Protein AF-A0AAD5FD54-F1 (afdb_monomer_lite)

Organism: Silurus asotus (NCBI:txid30991)

Sequence (74 aa):
AWACEEKMIEQYKLLKGVSRGQAIVQYLTLVESLPTYGVHYYKVKDKQGMPWWLGISYRGIGQYDIQDKVKPRR

Foldseek 3Di:
DVVVVVVVVVVVVVCPPPDPVNVVVVVVVVLVPQPCPQWDWDWDADPVRAIWIWTQHPVGIFIHHPVDPRDGDD

InterPro domains:
  IPR000299 FERM domain [PS50057] (1-74)
  IPR011993 PH-like domain superfamily [G3DSA:2.30.29.30] (37-74)
  IPR019747 FERM conserved site [PS00661] (12-41)
  IPR019748 FERM central domain [PF00373] (4-42)
  IPR035963 FERM superfamily, second domain [SSF47031] (4-37)
  IP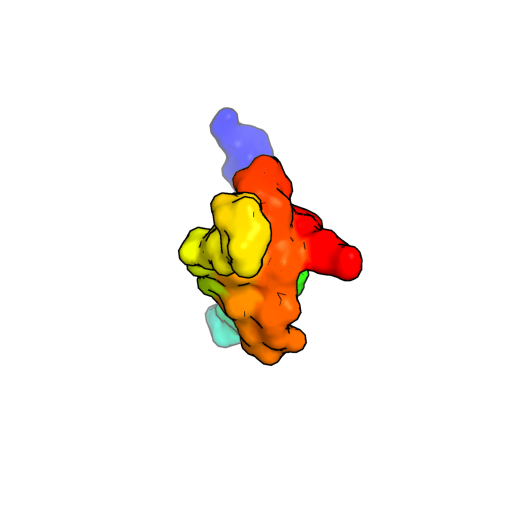R047176 FERM domain-containing protein 4A/B [PTHR46079] (4-74)

pLDDT: mean 83.19, std 8.76, range [57.5, 93.5]

Radius of gyration: 18.66 Å; chains: 1; bounding box: 40×28×48 Å

Structure (mmCIF, N/CA/C/O backbone):
data_AF-A0AAD5FD54-F1
#
_entry.id   AF-A0AAD5FD54-F1
#
loop_
_atom_site.group_PDB
_atom_site.id
_atom_site.type_symbol
_atom_site.label_atom_id
_atom_site.label_alt_id
_atom_site.label_comp_id
_atom_site.label_asym_id
_atom_site.label_entity_id
_atom_site.label_seq_id
_atom_site.pdbx_PDB_ins_code
_atom_site.Cartn_x
_atom_site.Cartn_y
_atom_site.Cartn_z
_atom_site.occupancy
_atom_site.B_iso_or_equiv
_atom_site.auth_seq_id
_atom_site.auth_comp_id
_atom_site.auth_asym_id
_atom_site.auth_atom_id
_atom_site.pdbx_PDB_model_num
ATOM 1 N N . ALA A 1 1 ? 17.277 19.021 -3.657 1.00 59.84 1 ALA A N 1
ATOM 2 C CA . ALA A 1 1 ? 16.416 18.681 -4.810 1.00 59.84 1 ALA A CA 1
ATOM 3 C C . ALA A 1 1 ? 17.160 17.813 -5.832 1.00 59.84 1 ALA A C 1
ATOM 5 O O . ALA A 1 1 ? 16.695 16.713 -6.091 1.00 59.84 1 ALA A O 1
ATOM 6 N N . TRP A 1 2 ? 18.345 18.228 -6.304 1.00 66.12 2 TRP A N 1
ATOM 7 C CA . TRP A 1 2 ? 19.157 17.522 -7.317 1.00 66.12 2 TRP A CA 1
ATOM 8 C C . TRP A 1 2 ? 19.432 16.029 -7.044 1.00 66.12 2 TRP A C 1
ATOM 10 O O . TRP A 1 2 ? 19.243 15.186 -7.911 1.00 66.12 2 TRP A O 1
ATOM 20 N N . ALA A 1 3 ? 19.767 15.669 -5.800 1.00 82.88 3 ALA A N 1
ATOM 21 C CA . ALA A 1 3 ? 20.093 14.284 -5.437 1.00 82.88 3 ALA A CA 1
ATOM 22 C C . ALA A 1 3 ? 18.934 13.277 -5.612 1.00 82.88 3 ALA A C 1
ATOM 24 O O . ALA A 1 3 ? 19.169 12.071 -5.647 1.00 82.88 3 ALA A O 1
ATOM 25 N N . CYS A 1 4 ? 17.679 13.738 -5.674 1.00 86.38 4 CYS A N 1
ATOM 26 C CA . CYS A 1 4 ? 16.538 12.855 -5.934 1.00 86.38 4 CYS A CA 1
ATOM 27 C C . CYS A 1 4 ? 16.381 12.589 -7.437 1.00 86.38 4 CYS A C 1
ATOM 29 O O . CYS A 1 4 ? 16.060 11.476 -7.848 1.00 86.38 4 CYS A O 1
ATOM 31 N N . GLU A 1 5 ? 16.655 13.609 -8.249 1.00 90.06 5 GLU A N 1
ATOM 32 C CA . GLU A 1 5 ? 16.579 13.551 -9.705 1.00 90.06 5 GLU A CA 1
ATOM 33 C C . GLU A 1 5 ? 17.655 12.626 -10.284 1.00 90.06 5 GLU A C 1
ATOM 35 O O . GLU A 1 5 ? 17.331 11.740 -11.070 1.00 90.06 5 GLU A O 1
ATOM 40 N N . GLU A 1 6 ? 18.904 12.729 -9.815 1.00 90.62 6 GLU A N 1
ATOM 41 C CA . GLU A 1 6 ? 19.983 11.822 -10.240 1.00 90.62 6 GLU A CA 1
ATOM 42 C C . GLU A 1 6 ? 19.653 10.354 -9.945 1.00 90.62 6 GLU A C 1
ATOM 44 O O . GLU A 1 6 ? 19.781 9.499 -10.823 1.00 90.62 6 GLU A O 1
ATOM 49 N N . LYS A 1 7 ? 19.127 10.065 -8.747 1.00 89.94 7 LYS A N 1
ATOM 50 C CA . LYS A 1 7 ? 18.686 8.712 -8.381 1.00 89.94 7 LYS A CA 1
ATOM 51 C C . LYS A 1 7 ? 17.550 8.221 -9.273 1.00 89.94 7 LYS A C 1
ATOM 53 O O . LYS A 1 7 ? 17.548 7.063 -9.682 1.00 89.94 7 LYS A O 1
ATOM 58 N N . MET A 1 8 ? 16.588 9.084 -9.596 1.00 86.31 8 MET A N 1
ATOM 59 C CA . MET A 1 8 ? 15.482 8.719 -10.481 1.00 86.31 8 MET A CA 1
ATOM 60 C C . MET A 1 8 ? 15.980 8.414 -11.901 1.00 86.31 8 MET A C 1
ATOM 62 O O . MET A 1 8 ? 15.534 7.443 -12.512 1.00 86.31 8 MET A O 1
ATOM 66 N N . ILE A 1 9 ? 16.944 9.190 -12.403 1.00 89.69 9 ILE A N 1
ATOM 67 C CA . ILE A 1 9 ? 17.575 8.976 -13.710 1.00 89.69 9 ILE A CA 1
ATOM 68 C C . ILE A 1 9 ? 18.356 7.655 -13.737 1.00 89.69 9 ILE A C 1
ATOM 70 O O . ILE A 1 9 ? 18.269 6.919 -14.720 1.00 89.69 9 ILE A O 1
ATOM 74 N N . GLU A 1 10 ? 19.100 7.324 -12.679 1.00 90.44 10 GLU A N 1
ATOM 75 C CA . GLU A 1 10 ? 19.792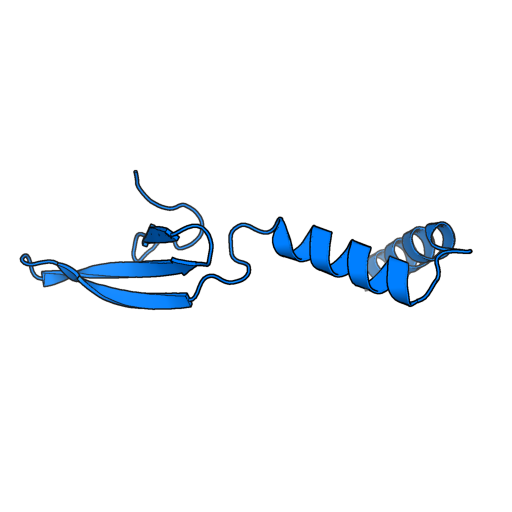 6.033 -12.561 1.00 90.44 10 GLU A CA 1
ATOM 76 C C . GLU A 1 10 ? 18.817 4.855 -12.601 1.00 90.44 10 GLU A C 1
ATOM 78 O O . GLU A 1 10 ? 19.020 3.923 -13.378 1.00 90.44 10 GLU A O 1
ATOM 83 N N . GLN A 1 11 ? 17.722 4.924 -11.840 1.00 86.06 11 GLN A N 1
ATOM 84 C CA . GLN A 1 11 ? 16.690 3.884 -11.854 1.00 86.06 11 GLN A CA 1
ATOM 85 C C . GLN A 1 11 ? 16.000 3.781 -13.221 1.00 86.06 11 GLN A C 1
ATOM 87 O O . GLN A 1 11 ? 15.770 2.681 -13.718 1.00 86.06 11 GLN A O 1
ATOM 92 N N . TYR A 1 12 ? 15.730 4.908 -13.883 1.00 87.06 12 TYR A N 1
ATOM 93 C CA . TYR A 1 12 ? 15.131 4.915 -15.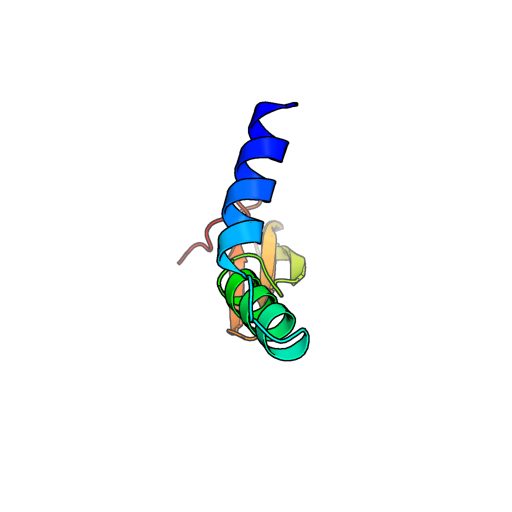218 1.00 87.06 12 TYR A CA 1
ATOM 94 C C . TYR A 1 12 ? 16.031 4.258 -16.274 1.00 87.06 12 TYR A C 1
ATOM 96 O O . TYR A 1 12 ? 15.543 3.527 -17.136 1.00 87.06 12 TYR A O 1
ATOM 104 N N . LYS A 1 13 ? 17.354 4.457 -16.198 1.00 90.25 13 LYS A N 1
ATOM 105 C CA . LYS A 1 13 ? 18.308 3.804 -17.111 1.00 90.25 13 LYS A CA 1
ATOM 106 C C . LYS A 1 13 ? 18.237 2.275 -17.029 1.00 90.25 13 LYS A C 1
ATOM 108 O O . LYS A 1 13 ? 18.414 1.627 -18.059 1.00 90.25 13 LYS A O 1
ATOM 113 N N . LEU A 1 14 ? 17.936 1.716 -15.854 1.00 86.50 14 LEU A N 1
ATOM 114 C CA . LEU A 1 14 ? 17.771 0.270 -15.643 1.00 86.50 14 LEU A CA 1
ATOM 115 C C . LEU A 1 14 ? 16.495 -0.293 -16.291 1.00 86.50 14 LEU A C 1
ATOM 117 O O . LEU A 1 14 ? 16.413 -1.492 -16.532 1.00 86.50 14 LEU A O 1
ATOM 121 N N . LEU A 1 15 ? 15.519 0.561 -16.612 1.00 84.81 15 LEU A N 1
ATOM 122 C CA . LEU A 1 15 ? 14.249 0.174 -17.237 1.00 84.81 15 LEU A CA 1
ATOM 123 C C . LEU A 1 15 ? 14.300 0.203 -18.777 1.00 84.81 15 LEU A C 1
ATOM 125 O O . LEU A 1 15 ? 13.281 -0.017 -19.438 1.00 84.81 15 LEU A O 1
ATOM 129 N N . LYS A 1 16 ? 15.470 0.464 -19.382 1.00 85.94 16 LYS A N 1
ATOM 130 C CA . LYS A 1 16 ? 15.636 0.421 -20.843 1.00 85.94 16 LYS A CA 1
ATOM 131 C C . LYS A 1 16 ? 15.272 -0.965 -21.385 1.00 85.94 16 LYS A C 1
ATOM 133 O O . LYS A 1 16 ? 15.849 -1.968 -20.985 1.00 85.94 16 LYS A O 1
ATOM 138 N N . GLY A 1 17 ? 14.346 -1.000 -22.343 1.00 86.69 17 GLY A N 1
ATOM 139 C CA . GLY A 1 17 ? 13.871 -2.235 -22.979 1.00 86.69 17 GLY A CA 1
ATOM 140 C C . GLY A 1 17 ? 12.611 -2.832 -22.348 1.00 86.69 17 GLY A C 1
ATOM 141 O O . GLY A 1 17 ? 12.025 -3.741 -22.929 1.00 86.69 17 GLY A O 1
ATOM 142 N N . VAL A 1 18 ? 12.141 -2.298 -21.215 1.00 89.88 18 VAL A N 1
ATOM 143 C CA . VAL A 1 18 ? 10.849 -2.681 -20.636 1.00 89.88 18 VAL A CA 1
ATOM 144 C C . VAL A 1 18 ? 9.724 -2.064 -21.467 1.00 89.88 18 VAL A C 1
ATOM 146 O O . VAL A 1 18 ? 9.710 -0.861 -21.736 1.00 89.88 18 VAL A O 1
ATOM 149 N N . SER A 1 19 ? 8.759 -2.885 -21.883 1.00 93.50 19 SER A N 1
ATOM 150 C CA . SER A 1 19 ? 7.570 -2.375 -22.571 1.00 93.50 19 SER A CA 1
ATOM 151 C C . SER A 1 19 ? 6.715 -1.530 -21.624 1.00 93.50 19 SER A C 1
ATOM 153 O O . SER A 1 19 ? 6.669 -1.768 -20.417 1.00 93.50 19 SER A O 1
ATOM 155 N N . ARG A 1 20 ? 5.952 -0.576 -22.169 1.00 89.44 20 ARG A N 1
ATOM 156 C CA . ARG A 1 20 ? 5.046 0.259 -21.363 1.00 89.44 20 ARG A CA 1
ATOM 157 C C . ARG A 1 20 ? 4.105 -0.578 -20.486 1.00 89.44 20 ARG A C 1
ATOM 159 O O . ARG A 1 20 ? 3.887 -0.228 -19.332 1.00 89.44 20 ARG A O 1
ATOM 166 N N . GLY A 1 21 ? 3.575 -1.683 -21.015 1.00 92.12 21 GLY A N 1
ATOM 167 C CA . GLY A 1 21 ? 2.690 -2.582 -20.268 1.00 92.12 21 GLY A CA 1
ATOM 168 C C . GLY A 1 21 ? 3.391 -3.240 -19.079 1.00 92.12 21 GLY A C 1
ATOM 169 O O . GLY A 1 21 ? 2.874 -3.199 -17.968 1.00 92.12 21 GLY A O 1
ATOM 170 N N . GLN A 1 22 ? 4.599 -3.772 -19.281 1.00 90.81 22 GLN A N 1
ATOM 171 C CA . GLN A 1 22 ? 5.388 -4.367 -18.197 1.00 90.81 22 GLN A CA 1
ATOM 172 C C . GLN A 1 22 ? 5.772 -3.338 -17.132 1.00 90.81 22 GLN A C 1
ATOM 174 O O . GLN A 1 22 ? 5.681 -3.646 -15.948 1.00 90.81 22 GLN A O 1
ATOM 179 N N . ALA A 1 23 ? 6.137 -2.117 -17.532 1.00 91.00 23 ALA A N 1
ATOM 180 C CA . ALA A 1 23 ? 6.449 -1.044 -16.591 1.00 91.00 23 ALA A CA 1
ATOM 181 C C . ALA A 1 23 ? 5.237 -0.691 -15.709 1.00 91.00 23 ALA A C 1
ATOM 183 O O . ALA A 1 23 ? 5.376 -0.529 -14.498 1.00 91.00 23 ALA A O 1
ATOM 184 N N . ILE A 1 24 ? 4.035 -0.635 -16.298 1.00 91.94 24 ILE A N 1
ATOM 185 C CA . ILE A 1 24 ? 2.787 -0.400 -15.556 1.00 91.94 24 ILE A CA 1
ATOM 186 C C . ILE A 1 24 ? 2.513 -1.546 -14.577 1.00 91.94 24 ILE A C 1
ATOM 188 O O . ILE A 1 24 ? 2.222 -1.288 -13.412 1.00 91.94 24 ILE A O 1
ATOM 192 N N . VAL A 1 25 ? 2.633 -2.800 -15.021 1.00 92.81 25 VAL A N 1
ATOM 193 C CA . VAL A 1 25 ? 2.402 -3.969 -14.157 1.00 92.81 25 VAL A CA 1
ATOM 194 C C . VAL A 1 25 ? 3.385 -3.985 -12.986 1.00 92.81 25 VAL A C 1
ATOM 196 O O . VAL A 1 25 ? 2.952 -4.104 -11.847 1.00 92.81 25 VAL A O 1
ATOM 199 N N . GLN A 1 26 ? 4.682 -3.782 -13.236 1.00 90.44 26 GLN A N 1
ATOM 200 C CA . GLN A 1 26 ? 5.704 -3.733 -12.183 1.00 90.44 26 GLN A CA 1
ATOM 201 C C . GLN A 1 26 ? 5.421 -2.634 -11.153 1.00 90.44 26 GLN A C 1
ATOM 203 O O . GLN A 1 26 ? 5.550 -2.865 -9.951 1.00 90.44 26 GLN A O 1
ATOM 208 N N . TYR A 1 27 ? 4.997 -1.454 -11.613 1.00 90.69 27 TYR A N 1
ATOM 209 C CA . TYR A 1 27 ? 4.612 -0.365 -10.723 1.00 90.69 27 TYR A CA 1
ATOM 210 C C . TYR A 1 27 ? 3.401 -0.735 -9.859 1.00 90.69 27 TYR A C 1
ATOM 212 O O . TYR A 1 27 ? 3.432 -0.543 -8.645 1.00 90.69 27 TYR A O 1
ATOM 220 N N . LEU A 1 28 ? 2.353 -1.307 -10.458 1.00 90.56 28 LEU A N 1
ATOM 221 C CA . LEU A 1 28 ? 1.154 -1.720 -9.727 1.00 90.56 28 LEU A CA 1
ATOM 222 C C . LEU A 1 28 ? 1.456 -2.826 -8.709 1.00 90.56 28 LEU A C 1
ATOM 224 O O . LEU A 1 28 ? 0.980 -2.738 -7.583 1.00 90.56 28 LEU A O 1
ATOM 228 N N . THR A 1 29 ? 2.304 -3.801 -9.049 1.00 89.88 29 THR A N 1
ATOM 229 C CA . THR A 1 29 ? 2.754 -4.845 -8.114 1.00 89.88 29 THR A CA 1
ATOM 230 C C . THR A 1 29 ? 3.522 -4.259 -6.927 1.00 89.88 29 THR A C 1
ATOM 232 O O . THR A 1 29 ? 3.308 -4.670 -5.786 1.00 89.88 29 THR A O 1
ATOM 235 N N . LEU A 1 30 ? 4.395 -3.272 -7.162 1.00 89.94 30 LEU A N 1
ATOM 236 C CA . LEU A 1 30 ? 5.103 -2.585 -6.080 1.00 89.94 30 LEU A CA 1
ATOM 237 C C . LEU A 1 30 ? 4.122 -1.843 -5.168 1.00 89.94 30 LEU A C 1
ATOM 239 O O . LEU A 1 30 ? 4.209 -1.946 -3.946 1.00 89.94 30 LEU A O 1
ATOM 243 N N . VAL A 1 31 ? 3.177 -1.112 -5.753 1.00 87.88 31 VAL A N 1
ATOM 244 C CA . VAL A 1 31 ? 2.186 -0.343 -4.998 1.00 87.88 31 VAL A CA 1
ATOM 245 C C . VAL A 1 31 ? 1.252 -1.262 -4.204 1.00 87.88 31 VAL A C 1
ATOM 247 O O . VAL A 1 31 ? 0.956 -0.966 -3.050 1.00 87.88 31 VAL A O 1
ATOM 250 N N . GLU A 1 32 ? 0.857 -2.407 -4.760 1.00 85.38 32 GLU A N 1
ATOM 251 C CA . GLU A 1 32 ? 0.041 -3.415 -4.072 1.00 85.38 32 GLU A CA 1
ATOM 252 C C . GLU A 1 32 ? 0.733 -4.004 -2.832 1.00 85.38 32 GLU A C 1
ATOM 254 O O . GLU A 1 32 ? 0.070 -4.402 -1.872 1.00 85.38 32 GLU A O 1
ATOM 259 N N . SER A 1 33 ? 2.069 -4.038 -2.816 1.00 85.25 33 SER A N 1
ATOM 260 C CA . SER A 1 33 ? 2.827 -4.504 -1.650 1.00 85.25 33 SER A CA 1
ATOM 261 C C . SER A 1 33 ? 2.755 -3.548 -0.451 1.00 85.25 33 SER A C 1
ATOM 263 O O . SER A 1 33 ? 3.060 -3.953 0.675 1.00 85.25 33 SER A O 1
ATOM 265 N N . LEU A 1 34 ? 2.346 -2.289 -0.662 1.00 84.69 34 LEU A N 1
ATOM 266 C CA . LEU A 1 34 ? 2.260 -1.301 0.406 1.00 84.69 34 LEU A CA 1
ATOM 267 C C . LEU A 1 34 ? 1.105 -1.645 1.364 1.00 84.69 34 LEU A C 1
ATOM 269 O O . LEU A 1 34 ? -0.032 -1.814 0.927 1.00 84.69 34 LEU A O 1
ATOM 273 N N . PRO A 1 35 ? 1.343 -1.662 2.688 1.00 74.19 35 PRO A N 1
ATOM 274 C CA . PRO A 1 35 ? 0.348 -2.088 3.679 1.00 74.19 35 PRO A CA 1
ATOM 275 C C . PRO A 1 35 ? -0.872 -1.162 3.777 1.00 74.19 35 PRO A C 1
ATOM 277 O O . PRO A 1 35 ? -1.894 -1.544 4.339 1.00 74.19 35 PRO A O 1
ATOM 280 N N . THR A 1 36 ? -0.771 0.056 3.250 1.00 75.94 36 THR A N 1
ATOM 281 C CA . THR A 1 36 ? -1.843 1.056 3.235 1.00 75.94 36 THR A CA 1
ATOM 282 C C . THR A 1 36 ? -2.589 1.116 1.903 1.00 75.94 36 THR A C 1
ATOM 284 O O . THR A 1 36 ? -3.613 1.797 1.817 1.00 75.94 36 THR A O 1
ATOM 287 N N . TYR A 1 37 ? -2.101 0.434 0.861 1.00 80.50 37 TYR A N 1
ATOM 288 C CA . TYR A 1 37 ? -2.721 0.479 -0.457 1.00 80.50 37 TYR A CA 1
ATOM 289 C C . TYR A 1 37 ? -4.040 -0.294 -0.466 1.00 80.50 37 TYR A C 1
ATOM 291 O O . TYR A 1 37 ? -4.120 -1.436 -0.016 1.00 80.50 37 TYR A O 1
ATOM 299 N N . GLY A 1 38 ? -5.094 0.353 -0.964 1.00 81.00 38 GLY A N 1
ATOM 300 C CA . GLY A 1 38 ? -6.436 -0.228 -0.994 1.00 81.00 38 GLY A CA 1
ATOM 301 C C . GLY A 1 38 ? -7.104 -0.354 0.380 1.00 81.00 38 GLY A C 1
ATOM 302 O O . GLY A 1 38 ? -8.081 -1.090 0.496 1.00 81.00 38 GLY A O 1
ATOM 303 N N . VAL A 1 39 ? -6.601 0.335 1.415 1.00 84.06 39 VAL A N 1
ATOM 304 C CA . VAL A 1 39 ? -7.231 0.366 2.744 1.00 84.06 39 VAL A CA 1
ATOM 305 C C . VAL A 1 39 ? -8.114 1.604 2.877 1.00 84.06 39 VAL A C 1
ATOM 307 O O . VAL A 1 39 ? -7.641 2.739 2.824 1.00 84.06 39 VAL A O 1
ATOM 310 N N . HIS A 1 40 ? -9.409 1.389 3.084 1.00 86.44 40 HIS A N 1
ATOM 311 C CA . HIS A 1 40 ? -10.376 2.442 3.369 1.00 86.44 40 HIS A CA 1
ATOM 312 C C . HIS A 1 40 ? -10.573 2.560 4.880 1.00 86.44 40 HIS A C 1
ATOM 314 O O . HIS A 1 40 ? -10.962 1.592 5.532 1.00 86.44 40 HIS A O 1
ATOM 320 N N . TYR A 1 41 ? -10.313 3.745 5.437 1.00 85.81 41 TYR A N 1
ATOM 321 C CA . TYR A 1 41 ? -10.373 3.986 6.879 1.00 85.81 41 TYR A CA 1
ATOM 322 C C . TYR A 1 41 ? -11.687 4.653 7.287 1.00 85.81 41 TYR A C 1
ATOM 324 O O . TYR A 1 41 ? -11.982 5.772 6.867 1.00 85.81 41 TYR A O 1
ATOM 332 N N . TYR A 1 42 ? -12.419 4.013 8.193 1.00 87.94 42 TYR A N 1
ATOM 333 C CA . TYR A 1 42 ? -13.656 4.527 8.776 1.00 87.94 42 TYR A CA 1
ATOM 334 C C . TYR A 1 42 ? -13.481 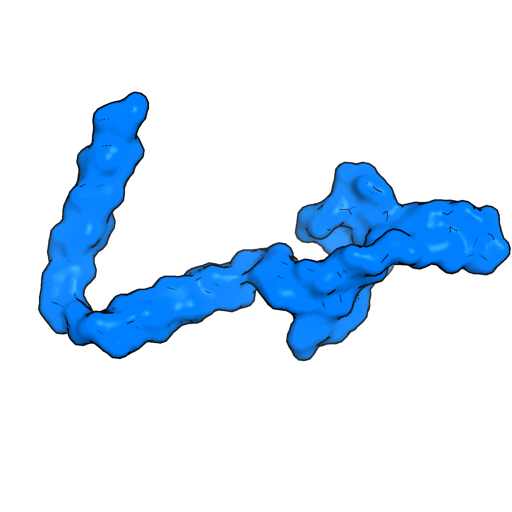4.777 10.270 1.00 87.94 42 TYR A C 1
ATOM 336 O O . TYR A 1 42 ? -12.903 3.955 10.978 1.00 87.94 42 TYR A O 1
ATOM 344 N N . LYS A 1 43 ? -13.991 5.907 10.768 1.00 86.62 43 LYS A N 1
ATOM 345 C CA . LYS A 1 43 ? -14.050 6.162 12.213 1.00 86.62 43 LYS A CA 1
ATOM 346 C C . LYS A 1 43 ? -15.249 5.421 12.787 1.00 86.62 43 LYS A C 1
ATOM 348 O O . LYS A 1 43 ? -16.382 5.730 12.428 1.00 86.62 43 LYS A O 1
ATOM 353 N N . VAL A 1 44 ? -15.002 4.486 13.692 1.00 87.62 44 VAL A N 1
ATOM 354 C CA . VAL A 1 44 ? -16.044 3.739 14.406 1.00 87.62 44 VAL A CA 1
ATOM 355 C C . VAL A 1 44 ? -15.899 3.956 15.908 1.00 87.62 44 VAL A C 1
ATOM 357 O O . VAL A 1 44 ? -14.860 4.415 16.378 1.00 87.62 44 VAL A O 1
ATOM 360 N N . LYS A 1 45 ? -16.954 3.677 16.671 1.00 88.50 45 LYS A N 1
ATOM 361 C CA . LYS A 1 45 ? -16.925 3.708 18.136 1.00 88.50 45 LYS A CA 1
ATOM 362 C C . LYS A 1 45 ? -17.301 2.328 18.652 1.00 88.50 45 LYS A C 1
ATOM 364 O O . LYS A 1 45 ? -18.234 1.726 18.126 1.00 88.50 45 LYS A O 1
ATOM 369 N N . ASP A 1 46 ? -16.579 1.842 19.654 1.00 84.75 46 ASP A N 1
ATOM 370 C CA . ASP A 1 46 ? -16.941 0.597 20.335 1.00 84.75 46 ASP A CA 1
ATOM 371 C C . ASP A 1 46 ? -18.144 0.815 21.277 1.00 84.75 46 ASP A C 1
ATOM 373 O O . ASP A 1 46 ? -18.542 1.952 21.540 1.00 84.75 46 ASP A O 1
ATOM 377 N N . LYS A 1 47 ? -18.714 -0.263 21.827 1.00 86.12 47 LYS A N 1
ATOM 378 C CA . LYS A 1 47 ? -19.817 -0.234 22.804 1.00 86.12 47 LYS A CA 1
ATOM 379 C C . LYS A 1 47 ? -19.504 0.625 24.033 1.00 86.12 47 LYS A C 1
ATOM 381 O O . LYS A 1 47 ? -20.414 1.190 24.626 1.00 86.12 47 LYS A O 1
ATOM 386 N N . GLN A 1 48 ? -18.225 0.747 24.390 1.00 84.31 48 GLN A N 1
ATOM 387 C CA . GLN A 1 48 ? -17.740 1.590 25.489 1.00 84.31 48 GLN A CA 1
ATOM 388 C C . GLN A 1 48 ? -17.517 3.061 25.079 1.00 84.31 48 GLN A C 1
ATOM 390 O O . GLN A 1 48 ? -17.066 3.869 25.883 1.00 84.31 48 GLN A O 1
ATOM 395 N N . GLY A 1 49 ? -17.798 3.428 23.824 1.00 83.69 49 GLY A N 1
ATOM 396 C CA . GLY A 1 49 ? -17.653 4.788 23.298 1.00 83.69 49 GLY A CA 1
ATOM 397 C C . GLY A 1 49 ? -16.238 5.171 22.850 1.00 83.69 49 GLY A C 1
ATOM 398 O O . GLY A 1 49 ? -16.051 6.276 22.335 1.00 83.69 49 GLY A O 1
ATOM 399 N N . MET A 1 50 ? -15.252 4.278 22.994 1.00 83.06 50 MET A N 1
ATOM 400 C CA . MET A 1 50 ? -13.877 4.527 22.556 1.00 83.06 50 MET A CA 1
ATOM 401 C C . MET A 1 50 ? -13.806 4.611 21.019 1.00 83.06 50 MET A C 1
ATOM 403 O O . MET A 1 50 ? -14.369 3.737 20.350 1.00 83.06 50 MET A O 1
ATOM 407 N N . PRO A 1 51 ? -13.158 5.639 20.436 1.00 85.19 51 PRO A N 1
ATOM 408 C CA . PRO A 1 51 ? -13.054 5.759 18.988 1.00 85.19 51 PRO A CA 1
ATOM 409 C C . PRO A 1 51 ? -11.967 4.827 18.431 1.00 85.19 51 PRO A C 1
ATOM 411 O O . PRO A 1 51 ? -10.916 4.647 19.032 1.00 85.19 51 PRO A O 1
ATOM 414 N N . TRP A 1 52 ? -12.212 4.265 17.254 1.00 84.12 52 TRP A N 1
ATOM 415 C CA . TRP A 1 52 ? -11.315 3.353 16.547 1.00 84.12 52 TRP A CA 1
ATOM 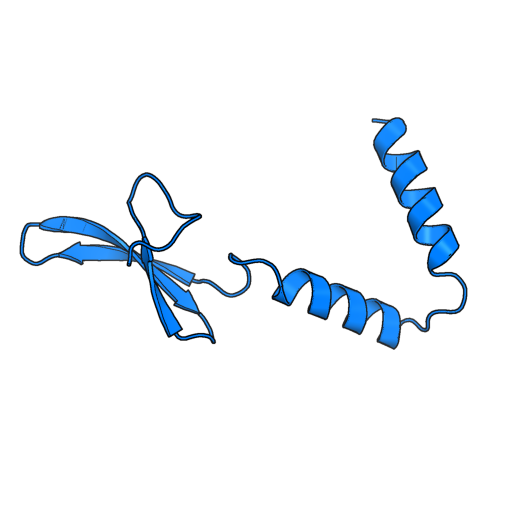416 C C . TRP A 1 52 ? -11.292 3.681 15.057 1.00 84.12 52 TRP A C 1
ATOM 418 O O . TRP A 1 52 ? -12.242 4.259 14.518 1.00 84.12 52 TRP A O 1
ATOM 428 N N . TRP A 1 53 ? -10.228 3.267 14.374 1.00 85.31 53 TRP A N 1
ATOM 429 C CA . TRP A 1 53 ? -10.194 3.234 12.918 1.00 85.31 53 TRP A CA 1
ATOM 430 C C . TRP A 1 53 ? -10.423 1.810 12.429 1.00 85.31 53 TRP A C 1
ATOM 432 O O . TRP A 1 53 ? -9.693 0.893 12.791 1.00 85.31 53 TRP A O 1
ATOM 442 N N . LEU A 1 54 ? -11.426 1.627 11.581 1.00 86.38 54 LEU A N 1
ATOM 443 C CA . LEU A 1 54 ? -11.661 0.379 10.875 1.00 86.38 54 LEU A CA 1
ATOM 444 C C . LEU A 1 54 ? -11.081 0.510 9.469 1.00 86.38 54 LEU A C 1
ATOM 446 O O . LEU A 1 54 ? -11.554 1.333 8.685 1.00 86.38 54 LEU A O 1
ATOM 450 N N . GLY A 1 55 ? -10.034 -0.254 9.172 1.00 88.62 55 GLY A N 1
ATOM 451 C CA . GLY A 1 55 ? -9.449 -0.343 7.841 1.00 88.62 55 GLY A CA 1
ATOM 452 C C . GLY A 1 55 ? -10.055 -1.519 7.090 1.00 88.62 55 GLY A C 1
ATOM 453 O O . GLY A 1 55 ? -9.912 -2.664 7.510 1.00 88.62 55 GLY A O 1
ATOM 454 N N . ILE A 1 56 ? -10.739 -1.238 5.987 1.00 87.38 56 ILE A N 1
ATOM 455 C CA . ILE A 1 56 ? -11.313 -2.252 5.102 1.00 87.38 56 ILE A CA 1
ATOM 456 C C . ILE A 1 56 ? -10.431 -2.345 3.864 1.00 87.38 56 ILE A C 1
ATOM 458 O O . ILE A 1 56 ? -10.164 -1.333 3.221 1.00 87.38 56 ILE A O 1
ATOM 462 N N . SER A 1 57 ? -9.983 -3.549 3.533 1.00 86.56 57 SER A N 1
ATOM 463 C CA . SER A 1 57 ? -9.148 -3.823 2.364 1.00 86.56 57 SER A CA 1
ATOM 464 C C . SER A 1 57 ? -9.577 -5.119 1.684 1.00 86.56 57 SER A C 1
ATOM 466 O O . SER A 1 57 ? -10.343 -5.901 2.248 1.00 86.56 57 SER A O 1
ATOM 468 N N . TYR A 1 58 ? -9.026 -5.400 0.502 1.00 81.50 58 TYR A N 1
ATOM 469 C CA . TYR A 1 58 ? -9.266 -6.671 -0.190 1.00 81.50 58 TYR A CA 1
ATOM 470 C C . TYR A 1 58 ? -8.776 -7.899 0.603 1.00 81.50 58 TYR A C 1
ATOM 472 O O . TYR A 1 58 ? -9.240 -9.009 0.359 1.00 81.50 58 TYR A O 1
ATOM 480 N N . ARG A 1 59 ? -7.856 -7.713 1.561 1.00 82.12 59 ARG A N 1
ATOM 481 C CA . ARG A 1 59 ? -7.346 -8.779 2.440 1.00 82.12 59 ARG A CA 1
ATOM 482 C C . ARG A 1 59 ? -8.240 -9.034 3.655 1.00 82.12 59 ARG A C 1
ATOM 484 O O . ARG A 1 59 ? -8.042 -10.028 4.346 1.00 82.12 59 ARG A O 1
ATOM 491 N N . GLY A 1 60 ? -9.196 -8.146 3.929 1.00 83.88 60 GLY A N 1
ATOM 492 C CA . GLY A 1 60 ? -10.095 -8.229 5.075 1.00 83.88 60 GLY A CA 1
ATOM 493 C C . GLY A 1 60 ? -10.205 -6.920 5.851 1.00 83.88 60 GLY A C 1
ATOM 494 O O . GLY A 1 60 ? -9.887 -5.836 5.350 1.00 83.88 60 GLY A O 1
ATOM 495 N N . ILE A 1 61 ? -10.677 -7.042 7.090 1.00 87.19 61 ILE A N 1
ATOM 496 C CA . ILE A 1 61 ? -10.967 -5.926 7.991 1.00 87.19 61 ILE A CA 1
ATOM 497 C C . ILE A 1 61 ? -9.922 -5.909 9.110 1.00 87.19 61 ILE A C 1
ATOM 499 O O . ILE A 1 61 ? -9.704 -6.924 9.767 1.00 87.19 61 ILE A O 1
ATOM 503 N N . GLY A 1 62 ? -9.291 -4.757 9.330 1.00 85.25 62 GLY A N 1
ATOM 504 C CA . GLY A 1 62 ? -8.340 -4.518 10.415 1.00 85.25 62 GLY A CA 1
ATOM 505 C C . GLY A 1 62 ? -8.811 -3.398 11.338 1.00 85.25 62 GLY A C 1
ATOM 506 O O . GLY A 1 62 ? -9.383 -2.406 10.882 1.00 85.25 62 GLY A O 1
ATOM 507 N N . GLN A 1 63 ? -8.556 -3.542 12.637 1.00 82.75 63 GLN A N 1
ATOM 508 C CA . GLN A 1 63 ? -8.771 -2.484 13.621 1.00 82.75 63 GLN A CA 1
ATOM 509 C C . GLN A 1 63 ? -7.447 -1.764 13.898 1.00 82.75 63 GLN A C 1
ATOM 511 O O . GLN A 1 63 ? -6.410 -2.387 14.125 1.00 82.75 63 GLN A O 1
ATOM 516 N N . TYR A 1 64 ? -7.493 -0.439 13.872 1.00 82.25 64 TYR A N 1
ATOM 517 C CA . TYR A 1 64 ? -6.348 0.444 14.043 1.00 82.25 64 TYR A CA 1
ATOM 518 C C . TYR A 1 64 ? -6.631 1.431 15.168 1.00 82.25 64 TYR A C 1
ATOM 520 O O . TYR A 1 64 ? -7.774 1.857 15.382 1.00 82.25 64 TYR A O 1
ATOM 528 N N . ASP A 1 65 ? -5.575 1.798 15.882 1.00 77.25 65 ASP A N 1
ATOM 529 C CA . ASP A 1 65 ? -5.657 2.789 16.945 1.00 77.25 65 ASP A CA 1
ATOM 530 C C . ASP A 1 65 ? -5.889 4.187 16.342 1.00 77.25 65 ASP A C 1
ATOM 532 O O . ASP A 1 65 ? -5.530 4.462 15.195 1.00 77.25 65 ASP A O 1
ATOM 536 N N . ILE A 1 66 ? -6.482 5.108 17.105 1.00 72.50 66 ILE A N 1
ATOM 537 C CA . ILE A 1 66 ? -6.653 6.509 16.680 1.00 72.50 66 ILE A CA 1
ATOM 538 C C . ILE A 1 66 ? -5.305 7.143 16.360 1.00 72.50 66 ILE A C 1
ATOM 540 O O . ILE A 1 66 ? -5.213 7.941 15.423 1.00 72.50 66 ILE A O 1
ATOM 544 N N . GLN A 1 67 ? -4.300 6.804 17.168 1.00 71.62 67 GLN A N 1
ATOM 545 C CA . GLN A 1 67 ? -2.974 7.406 17.114 1.00 71.62 67 GLN A CA 1
ATOM 546 C C . GLN A 1 67 ? -2.036 6.695 16.127 1.00 71.62 67 GLN A C 1
ATOM 548 O O . GLN A 1 67 ? -1.076 7.312 15.674 1.00 71.62 67 GLN A O 1
ATOM 553 N N . ASP A 1 68 ? -2.329 5.446 15.739 1.00 69.50 68 ASP A N 1
ATOM 554 C CA . ASP A 1 68 ? -1.504 4.657 14.818 1.00 69.50 68 ASP A CA 1
ATOM 555 C C . ASP A 1 68 ? -2.367 3.928 13.773 1.00 69.50 68 ASP A C 1
ATOM 557 O O . ASP A 1 68 ? 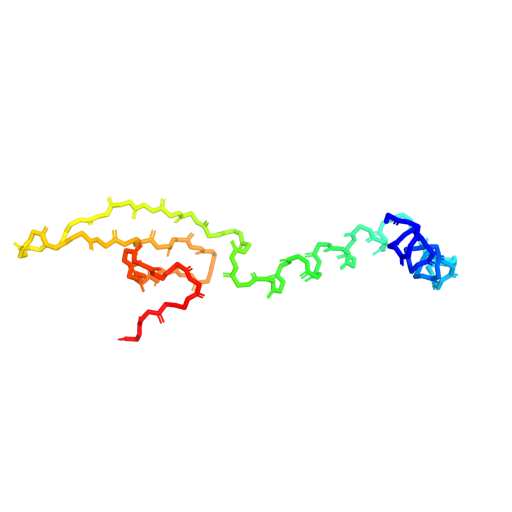-3.043 2.936 14.052 1.00 69.50 68 ASP A O 1
ATOM 561 N N . LYS A 1 69 ? -2.314 4.437 12.536 1.00 64.19 69 LYS A N 1
ATOM 562 C CA . LYS A 1 69 ? -2.979 3.864 11.353 1.00 64.19 69 LYS A CA 1
ATOM 563 C C . LYS A 1 69 ? -2.081 2.928 10.544 1.00 64.19 69 LYS A C 1
ATOM 565 O O . LYS A 1 69 ? -2.504 2.433 9.506 1.00 64.19 69 LYS A O 1
ATOM 570 N N . VAL A 1 70 ? -0.827 2.748 10.951 1.00 62.69 70 VAL A N 1
ATOM 571 C CA . VAL A 1 70 ? 0.185 2.035 10.165 1.00 62.69 70 VAL A CA 1
ATOM 572 C C . VAL A 1 70 ? 0.218 0.561 10.546 1.00 62.69 70 VAL A C 1
ATOM 574 O O . VAL A 1 70 ? 0.426 -0.291 9.681 1.00 62.69 70 VAL A O 1
ATOM 577 N N . LYS A 1 71 ? -0.024 0.238 11.821 1.00 63.91 71 LYS A N 1
ATOM 578 C CA . LYS A 1 71 ? -0.036 -1.144 12.308 1.00 63.91 71 LYS A CA 1
ATOM 579 C C . LYS A 1 71 ? -1.421 -1.530 12.833 1.00 63.91 71 LYS A C 1
ATOM 581 O O . LYS A 1 71 ? -1.882 -0.921 13.796 1.00 63.91 71 LYS A O 1
ATOM 586 N N . PRO A 1 72 ? -2.085 -2.540 12.242 1.00 59.53 72 PRO A N 1
ATOM 587 C CA . PRO A 1 72 ? -3.309 -3.071 12.824 1.00 59.53 72 PRO A CA 1
ATOM 588 C C . PRO A 1 72 ? -2.991 -3.696 14.189 1.00 59.53 72 PRO A C 1
ATOM 590 O O . PRO A 1 72 ? -1.969 -4.374 14.345 1.00 59.53 72 PRO A O 1
ATOM 593 N N . ARG A 1 73 ? -3.857 -3.468 15.180 1.00 62.50 73 ARG A N 1
ATOM 594 C CA . ARG A 1 73 ? -3.778 -4.167 16.469 1.00 62.50 73 ARG A CA 1
ATOM 595 C C . ARG A 1 73 ? -4.312 -5.594 16.270 1.00 62.50 73 ARG A C 1
ATOM 597 O O . ARG A 1 73 ? -5.303 -5.772 15.565 1.00 62.50 73 ARG A O 1
ATOM 604 N N . ARG A 1 74 ? -3.608 -6.590 16.821 1.00 57.50 74 ARG A N 1
ATOM 605 C CA . ARG A 1 74 ? -4.072 -7.989 16.873 1.00 57.50 74 ARG A CA 1
ATOM 606 C C . ARG A 1 74 ? -5.161 -8.155 17.918 1.00 57.50 74 ARG A C 1
ATOM 608 O O . ARG A 1 74 ? -5.030 -7.493 18.972 1.00 57.50 74 ARG A O 1
#

Secondary structure (DSSP, 8-state):
-HHHHHHHHHHHHHTTT--HHHHHHHHHHHHHTSTTTTPEEEEEE-TT--EEEEEEETTEEEEE-SS-SSS---